Protein AF-A0A7X9DGE6-F1 (afdb_monomer_lite)

Secondary structure (DSSP, 8-state):
---HHHHHHTTTS---SS---------BT------HHHHHHHHHTT---SSTHHHHHHSS--PPPHHHHHHHHHHHHH-B-TTSPBPP----B-SEEE-HHHHHHTTTSS--EEEHHHHHHHSTT-TT--

Sequence (130 aa):
MKNLKSYFSNLPGWRANRKIIVFESDDWGSIRMPSLKSFEELEKAGLNLRTEDAERYNLNDSLATKEDLKKLFEVITSVKDKSGNYAVFTPVAIVANPDFKKIKEADFKEYFYEPFTETLKRSHGCEKSF

Radius of gyration: 20.22 Å; chains: 1; bounding box: 49×40×53 Å

pLDDT: mean 91.25, std 6.58, range [46.25, 98.38]

Structure (mmCIF, N/CA/C/O backbone):
data_AF-A0A7X9DGE6-F1
#
_entry.id   AF-A0A7X9DGE6-F1
#
loop_
_atom_site.group_PDB
_atom_site.id
_atom_site.type_symbol
_atom_site.label_atom_id
_atom_site.label_alt_id
_atom_site.label_comp_id
_atom_site.label_asym_id
_atom_site.label_entity_id
_atom_site.label_seq_id
_atom_site.pdbx_PDB_ins_code
_atom_site.Cartn_x
_atom_site.Cartn_y
_atom_site.Cartn_z
_atom_site.occupancy
_atom_site.B_iso_or_equiv
_atom_site.auth_seq_id
_atom_site.auth_comp_id
_atom_site.auth_asym_id
_atom_site.auth_atom_id
_atom_site.pdbx_PDB_model_num
ATOM 1 N N . MET A 1 1 ? -15.565 27.574 -3.077 1.00 46.25 1 MET A N 1
ATOM 2 C CA . MET A 1 1 ? -16.827 27.741 -2.313 1.00 46.25 1 MET A CA 1
ATOM 3 C C . MET A 1 1 ? -17.600 26.430 -2.367 1.00 46.25 1 MET A C 1
ATOM 5 O O . MET A 1 1 ? -17.819 25.935 -3.465 1.00 46.25 1 MET A O 1
ATOM 9 N N . LYS A 1 2 ? -17.947 25.818 -1.226 1.00 56.19 2 LYS A N 1
ATOM 10 C CA . LYS A 1 2 ? -18.725 24.562 -1.215 1.00 56.19 2 LYS A CA 1
ATOM 11 C C . LYS A 1 2 ? -20.144 24.828 -1.748 1.00 56.19 2 LYS A C 1
ATOM 13 O O . LYS A 1 2 ? -20.763 25.818 -1.371 1.00 56.19 2 LYS A O 1
ATOM 18 N N . ASN A 1 3 ? -20.618 23.978 -2.658 1.00 79.19 3 ASN A N 1
ATOM 19 C CA . ASN A 1 3 ? -21.876 24.139 -3.395 1.00 79.19 3 ASN A CA 1
ATOM 20 C C . ASN A 1 3 ? -23.087 23.805 -2.502 1.00 79.19 3 ASN A C 1
ATOM 22 O O . ASN A 1 3 ? -23.128 22.730 -1.912 1.00 79.19 3 ASN A O 1
ATOM 26 N N . LEU A 1 4 ? -24.094 24.685 -2.442 1.00 83.12 4 LEU A N 1
ATOM 27 C CA . LEU A 1 4 ? -25.333 24.475 -1.675 1.00 83.12 4 LEU A CA 1
ATOM 28 C C . LEU A 1 4 ? -26.016 23.137 -2.020 1.00 83.12 4 LEU A C 1
ATOM 30 O O . LEU A 1 4 ? -26.559 22.471 -1.140 1.00 83.12 4 LEU A O 1
ATOM 34 N N . LYS A 1 5 ? -25.928 22.703 -3.285 1.00 85.31 5 LYS A N 1
ATOM 35 C CA . LYS A 1 5 ? -26.475 21.421 -3.753 1.00 85.31 5 LYS A CA 1
ATOM 36 C C . LYS A 1 5 ? -25.881 20.216 -3.021 1.00 85.31 5 LYS A C 1
ATOM 38 O O . LYS A 1 5 ? -26.627 19.280 -2.757 1.00 85.31 5 LYS A O 1
ATOM 43 N N . SER A 1 6 ? -24.591 20.237 -2.661 1.00 82.88 6 SER A N 1
ATOM 44 C CA . SER A 1 6 ? -23.977 19.096 -1.965 1.00 82.88 6 SER A CA 1
ATOM 45 C C . SER A 1 6 ? -24.474 18.961 -0.523 1.00 82.88 6 SER A C 1
ATOM 47 O O . SER A 1 6 ? -24.583 17.857 -0.000 1.00 82.88 6 SER A O 1
ATOM 49 N N . TYR A 1 7 ? -24.844 20.070 0.125 1.00 83.81 7 TYR A N 1
ATOM 50 C CA . TYR A 1 7 ? -25.476 20.016 1.443 1.00 83.81 7 TYR A CA 1
ATOM 51 C C . TYR A 1 7 ? -26.873 19.399 1.368 1.00 83.81 7 TYR A C 1
ATOM 53 O O . TYR A 1 7 ? -27.190 18.539 2.186 1.00 83.81 7 TYR A O 1
ATOM 61 N N . PHE A 1 8 ? -27.677 19.783 0.369 1.00 88.88 8 PHE A N 1
ATOM 62 C CA . PHE A 1 8 ? -29.005 19.199 0.158 1.00 88.88 8 PHE A CA 1
ATOM 63 C C . PHE A 1 8 ? -28.939 17.705 -0.178 1.00 88.88 8 PHE A C 1
ATOM 65 O O . PHE A 1 8 ? -29.719 16.937 0.380 1.00 88.88 8 PHE A O 1
ATOM 72 N N . SER A 1 9 ? -27.984 17.269 -1.010 1.00 89.69 9 SER A N 1
ATOM 73 C CA . SER A 1 9 ? -27.811 15.842 -1.322 1.00 89.69 9 SER A CA 1
ATOM 74 C C . SER A 1 9 ? -27.392 15.007 -0.109 1.00 89.69 9 SER A C 1
ATOM 76 O O . SER A 1 9 ? -27.695 13.820 -0.058 1.00 89.69 9 SER A O 1
ATOM 78 N N . ASN A 1 10 ? -26.738 15.619 0.884 1.00 87.62 10 ASN A N 1
ATOM 79 C CA . ASN A 1 10 ? -26.289 14.946 2.106 1.00 87.62 10 ASN A CA 1
ATOM 80 C C . ASN A 1 10 ? -27.343 14.939 3.230 1.00 87.62 10 ASN A C 1
ATOM 82 O O . ASN A 1 10 ? -27.137 14.283 4.250 1.00 87.62 10 ASN A O 1
ATOM 86 N N . LEU A 1 11 ? -28.479 15.636 3.076 1.00 87.88 11 LEU A N 1
ATOM 87 C CA . LEU A 1 11 ? -29.550 15.674 4.081 1.00 87.88 11 LEU A CA 1
ATOM 88 C C . LEU A 1 11 ? -30.110 14.302 4.499 1.00 87.88 11 LEU A C 1
ATOM 90 O O . LEU A 1 11 ? -30.301 14.153 5.711 1.00 87.88 11 LEU A O 1
ATOM 94 N N . PRO A 1 12 ? -30.365 13.335 3.585 1.00 90.94 12 PRO A N 1
ATOM 95 C CA . PRO A 1 12 ? -30.824 11.993 3.956 1.00 90.94 12 PRO A CA 1
ATOM 96 C C . PRO A 1 12 ? -29.701 11.107 4.518 1.00 90.94 12 PRO A C 1
ATOM 98 O O . PRO A 1 12 ? -29.962 9.980 4.932 1.00 90.94 12 PRO A O 1
ATOM 101 N N . GLY A 1 13 ? -28.455 11.593 4.523 1.00 89.19 13 GLY A N 1
ATOM 102 C CA . GLY A 1 13 ? -27.310 10.870 5.055 1.00 89.19 13 GLY A CA 1
ATOM 103 C C . GLY A 1 13 ? -27.406 10.633 6.563 1.00 89.19 13 GLY A C 1
ATOM 104 O O . GLY A 1 13 ? -28.076 11.358 7.303 1.00 89.19 13 GLY A O 1
ATOM 105 N N . TRP A 1 14 ? -26.695 9.606 7.023 1.00 90.94 14 TRP A N 1
ATOM 106 C CA . TRP A 1 14 ? -26.609 9.252 8.435 1.00 90.94 14 TRP A CA 1
ATOM 107 C C . TRP A 1 14 ? -26.040 10.405 9.275 1.00 90.94 14 TRP A C 1
ATOM 109 O O . TRP A 1 14 ? -25.084 11.075 8.881 1.00 90.94 14 TRP A O 1
ATOM 119 N N . ARG A 1 15 ? -26.619 10.628 10.460 1.00 88.38 15 ARG A N 1
ATOM 120 C CA . ARG A 1 15 ? -26.182 11.658 11.412 1.00 88.38 15 ARG A CA 1
ATOM 121 C C . ARG A 1 15 ? -25.875 11.023 12.757 1.00 88.38 15 ARG A C 1
ATOM 123 O O . ARG A 1 15 ? -26.606 10.150 13.217 1.00 88.38 15 ARG A O 1
ATOM 130 N N . ALA A 1 16 ? -24.833 11.518 13.416 1.00 87.88 16 ALA A N 1
ATOM 131 C CA . ALA A 1 16 ? -24.473 11.089 14.757 1.00 87.88 16 ALA A CA 1
ATOM 132 C C . ALA A 1 16 ? -24.165 12.271 15.669 1.00 87.88 16 ALA A C 1
ATOM 134 O O . ALA A 1 16 ? -23.495 13.222 15.280 1.00 87.88 16 ALA A O 1
ATOM 135 N N . ASN A 1 17 ? -24.570 12.138 16.933 1.00 90.12 17 ASN A N 1
ATOM 136 C CA . ASN A 1 17 ? -24.161 13.041 18.013 1.00 90.12 17 ASN A CA 1
ATOM 137 C C . ASN A 1 17 ? -22.745 12.713 18.538 1.00 90.12 17 ASN A C 1
ATOM 139 O O . ASN A 1 17 ? -22.249 13.362 19.458 1.00 90.12 17 ASN A O 1
ATOM 143 N N . ARG A 1 18 ? -22.091 11.685 17.973 1.00 88.25 18 ARG A N 1
ATOM 144 C CA . ARG A 1 18 ? -20.717 11.274 18.291 1.00 88.25 18 ARG A CA 1
ATOM 145 C C . ARG A 1 18 ? -19.724 12.176 17.558 1.00 88.25 18 ARG A C 1
ATOM 147 O O . ARG A 1 18 ? -19.940 12.527 16.403 1.00 88.25 18 ARG A O 1
ATOM 154 N N . LYS A 1 19 ? -18.603 12.492 18.205 1.00 86.88 19 LYS A N 1
ATOM 155 C CA . LYS A 1 19 ? -17.430 13.047 17.518 1.00 86.88 19 LYS A CA 1
ATOM 156 C C . LYS A 1 19 ? -16.645 11.875 16.937 1.00 86.88 19 LYS A C 1
ATOM 158 O O . LYS A 1 19 ? -16.239 10.992 17.686 1.00 86.88 19 LYS A O 1
ATOM 163 N N . ILE A 1 20 ? -16.522 11.834 15.615 1.00 87.25 20 ILE A N 1
ATOM 164 C CA . ILE A 1 20 ? -15.866 10.751 14.879 1.00 87.25 20 ILE A CA 1
ATOM 165 C C . ILE A 1 20 ? -14.748 11.381 14.059 1.00 87.25 20 ILE A C 1
ATOM 167 O O . ILE A 1 20 ? -14.966 12.398 13.402 1.00 87.25 20 ILE A O 1
ATOM 171 N N . ILE A 1 21 ? -13.568 10.775 14.119 1.00 85.69 21 ILE A N 1
ATOM 172 C CA . ILE A 1 21 ? -12.453 11.067 13.224 1.00 85.69 21 ILE A CA 1
ATOM 173 C C . ILE A 1 21 ? -12.343 9.862 12.297 1.00 85.69 21 ILE A C 1
ATOM 175 O O . ILE A 1 21 ? -12.323 8.728 12.773 1.00 85.69 21 ILE A O 1
ATOM 179 N N . VAL A 1 22 ? -12.339 10.112 10.991 1.00 87.69 22 VAL A N 1
ATOM 180 C CA . VAL A 1 22 ? -12.200 9.082 9.959 1.00 87.69 22 VAL A CA 1
ATOM 181 C C . VAL A 1 22 ? -10.927 9.381 9.185 1.00 87.69 22 VAL A C 1
ATOM 183 O O . VAL A 1 22 ? -10.720 10.519 8.767 1.00 87.69 22 VAL A O 1
ATOM 186 N N . PHE A 1 23 ? -10.098 8.358 9.014 1.00 86.19 23 PHE A N 1
ATOM 187 C CA . PHE A 1 23 ? -8.970 8.374 8.096 1.00 86.19 23 PHE A CA 1
ATOM 188 C C . PHE A 1 23 ? -9.358 7.560 6.868 1.00 86.19 23 PHE A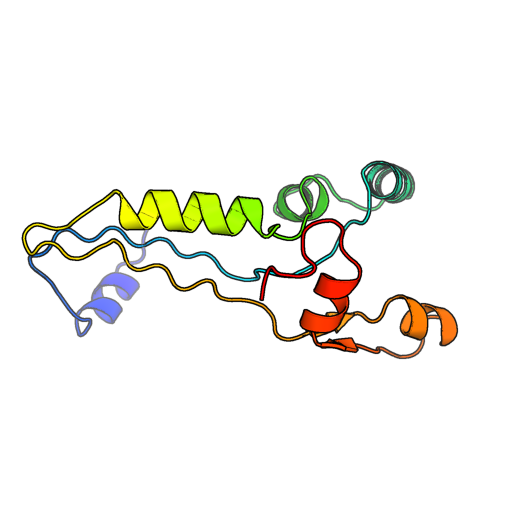 C 1
ATOM 190 O O . PHE A 1 23 ? -9.880 6.454 7.004 1.00 86.19 23 PHE A O 1
ATOM 197 N N . GLU A 1 24 ? -9.112 8.116 5.689 1.00 88.19 24 GLU A N 1
ATOM 198 C CA . GLU A 1 24 ? -9.255 7.419 4.417 1.00 88.19 24 GLU A CA 1
ATOM 199 C C . GLU A 1 24 ? -7.851 7.183 3.868 1.00 88.19 24 GLU A C 1
ATOM 201 O O . GLU A 1 24 ? -7.059 8.120 3.752 1.00 88.19 24 GLU A O 1
ATOM 206 N N . SER A 1 25 ? -7.517 5.917 3.639 1.00 86.69 25 SER A N 1
ATOM 207 C CA . SER A 1 25 ? -6.217 5.502 3.127 1.00 86.69 25 SER A CA 1
ATOM 208 C C . SER A 1 25 ? -6.403 4.243 2.289 1.00 86.69 25 SER A C 1
ATOM 210 O O . SER A 1 25 ? -6.809 3.202 2.808 1.00 86.69 25 SER A O 1
ATOM 212 N N . ASP A 1 26 ? -6.141 4.372 0.997 1.00 88.19 26 ASP A N 1
ATOM 213 C CA . ASP A 1 26 ? -6.331 3.367 -0.043 1.00 88.19 26 ASP A CA 1
ATOM 214 C C . ASP A 1 26 ? -5.014 3.051 -0.776 1.00 88.19 26 ASP A C 1
ATOM 216 O O . ASP A 1 26 ? -3.943 3.535 -0.401 1.00 88.19 26 ASP A O 1
ATOM 220 N N . ASP A 1 27 ? -5.090 2.161 -1.770 1.00 87.75 27 ASP A N 1
ATOM 221 C CA . ASP A 1 27 ? -3.989 1.753 -2.655 1.00 87.75 27 ASP A CA 1
ATOM 222 C C . ASP A 1 27 ? -2.742 1.164 -1.967 1.00 87.75 27 ASP A C 1
ATOM 224 O O . ASP A 1 27 ? -1.627 1.197 -2.503 1.00 87.75 27 ASP A O 1
ATOM 228 N N . TRP A 1 28 ? -2.917 0.534 -0.801 1.00 91.06 28 TRP A N 1
ATOM 229 C CA . TRP A 1 28 ? -1.817 -0.150 -0.123 1.00 91.06 28 TRP A CA 1
ATOM 230 C C . TRP A 1 28 ? -1.310 -1.293 -1.008 1.00 91.06 28 TRP A C 1
ATOM 232 O O . TRP A 1 28 ? -2.083 -2.134 -1.461 1.00 91.06 28 TRP A O 1
ATOM 242 N N . GLY A 1 29 ? -0.003 -1.353 -1.252 1.00 91.19 29 GLY A N 1
ATOM 243 C CA . GLY A 1 29 ? 0.588 -2.425 -2.057 1.00 91.19 29 GLY A CA 1
ATOM 244 C C . GLY A 1 29 ? 0.998 -2.029 -3.475 1.00 91.19 29 GLY A C 1
ATOM 245 O O . GLY A 1 29 ? 1.596 -2.861 -4.159 1.00 91.19 29 GLY A O 1
ATOM 246 N N . SER A 1 30 ? 0.702 -0.802 -3.923 1.00 90.56 30 SER A N 1
ATOM 247 C CA . SER A 1 30 ? 1.124 -0.340 -5.252 1.00 90.56 30 SER A CA 1
ATOM 248 C C . SER A 1 30 ? 2.629 -0.100 -5.310 1.00 90.56 30 SER A C 1
ATOM 250 O O . SER A 1 30 ? 3.188 0.454 -4.369 1.00 90.56 30 SER A O 1
ATOM 252 N N . ILE A 1 31 ? 3.252 -0.479 -6.426 1.00 90.00 31 ILE A N 1
ATOM 253 C CA . ILE A 1 31 ? 4.636 -0.125 -6.760 1.00 90.00 31 ILE A CA 1
ATOM 254 C C . ILE A 1 31 ? 4.676 0.614 -8.100 1.00 90.00 31 ILE A C 1
ATOM 256 O O . ILE A 1 31 ? 4.010 0.227 -9.062 1.00 90.00 31 ILE A O 1
ATOM 260 N N . ARG A 1 32 ? 5.443 1.701 -8.153 1.00 88.12 32 ARG A N 1
ATOM 261 C CA . ARG A 1 32 ? 5.501 2.674 -9.251 1.00 88.12 32 ARG A CA 1
ATOM 262 C C . ARG A 1 32 ? 6.944 3.022 -9.622 1.00 88.12 32 ARG A C 1
ATOM 264 O O . ARG A 1 32 ? 7.356 2.754 -10.749 1.00 88.12 32 ARG A O 1
ATOM 271 N N . MET A 1 33 ? 7.709 3.603 -8.697 1.00 91.94 33 MET A N 1
ATOM 272 C CA . MET A 1 33 ? 9.060 4.117 -8.925 1.00 91.94 33 MET A CA 1
ATOM 273 C C . MET A 1 33 ? 10.095 3.265 -8.175 1.00 91.94 33 MET A C 1
ATOM 275 O O . MET A 1 33 ? 10.169 3.316 -6.951 1.00 91.94 33 MET A O 1
ATOM 279 N N . PRO A 1 34 ? 10.950 2.498 -8.876 1.00 89.56 34 PRO A N 1
ATOM 280 C CA . PRO A 1 34 ? 11.803 1.501 -8.227 1.00 89.56 34 PRO A CA 1
ATOM 281 C C . PRO A 1 34 ? 13.023 2.095 -7.511 1.00 89.56 34 PRO A C 1
ATOM 283 O O . PRO A 1 34 ? 13.657 1.407 -6.713 1.00 89.56 34 PRO A O 1
ATOM 286 N N . SER A 1 35 ? 13.423 3.329 -7.838 1.00 91.19 35 SER A N 1
ATOM 287 C CA . SER A 1 35 ? 14.546 4.006 -7.185 1.00 91.19 35 SER A CA 1
ATOM 288 C C . SER A 1 35 ? 14.591 5.500 -7.504 1.00 91.19 35 SER A C 1
ATOM 290 O O . SER A 1 35 ? 14.121 5.935 -8.557 1.00 91.19 35 SER A O 1
ATOM 292 N N . LEU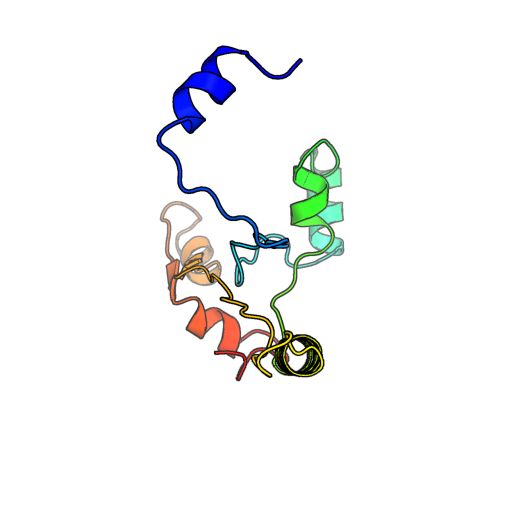 A 1 36 ? 15.281 6.266 -6.653 1.00 91.62 36 LEU A N 1
ATOM 293 C CA . LEU A 1 36 ? 15.620 7.666 -6.929 1.00 91.62 36 LEU A CA 1
ATOM 294 C C . LEU A 1 36 ? 16.452 7.814 -8.214 1.00 91.62 36 LEU A C 1
ATOM 296 O O . LEU A 1 36 ? 16.261 8.758 -8.972 1.00 91.62 36 LEU A O 1
ATOM 300 N N . LYS A 1 37 ? 17.332 6.848 -8.508 1.00 95.06 37 LYS A N 1
ATOM 301 C CA . LYS A 1 37 ? 18.115 6.851 -9.749 1.00 95.06 37 LYS A CA 1
ATOM 302 C C . LYS A 1 37 ? 17.204 6.799 -10.979 1.00 95.06 37 LYS A C 1
ATOM 304 O O . LYS A 1 37 ? 17.383 7.588 -11.900 1.00 95.06 37 LYS A O 1
ATOM 309 N N . SER A 1 38 ? 16.218 5.902 -10.979 1.00 94.38 38 SER A N 1
ATOM 310 C CA . SER A 1 38 ? 15.233 5.799 -12.062 1.00 94.38 38 SER A CA 1
ATOM 311 C C . SER A 1 38 ? 14.390 7.066 -12.178 1.00 94.38 38 SER A C 1
ATOM 313 O O . SER A 1 38 ? 14.167 7.537 -13.288 1.00 94.38 38 SER A O 1
ATOM 315 N N . PHE A 1 39 ? 13.982 7.652 -11.048 1.00 94.06 39 PHE A N 1
ATOM 316 C CA . PHE A 1 39 ? 13.275 8.932 -11.022 1.00 94.06 39 PHE A CA 1
ATOM 317 C C . PHE A 1 39 ? 14.078 10.024 -11.745 1.00 94.06 39 PHE A C 1
ATOM 319 O O . PHE A 1 39 ? 13.572 10.664 -12.663 1.00 94.06 39 PHE A O 1
ATOM 326 N N . GLU A 1 40 ? 15.348 10.208 -11.378 1.00 94.44 40 GLU A N 1
ATOM 327 C CA . GLU A 1 40 ? 16.210 11.238 -11.966 1.00 94.44 40 GLU A CA 1
ATOM 328 C C . GLU A 1 40 ? 16.507 10.993 -13.451 1.00 94.44 40 GLU A C 1
ATOM 330 O O . GLU A 1 40 ? 16.599 11.942 -14.227 1.00 94.44 40 GLU A O 1
ATOM 335 N N . GLU A 1 41 ? 16.689 9.735 -13.862 1.00 96.69 41 GLU A N 1
ATOM 336 C CA . GLU A 1 41 ? 16.899 9.370 -15.269 1.00 96.69 41 GLU A CA 1
ATOM 337 C C . GLU A 1 41 ? 15.665 9.693 -16.122 1.00 96.69 41 GLU A C 1
ATOM 339 O O . GLU A 1 41 ? 15.798 10.280 -17.197 1.00 96.69 41 GLU A O 1
ATOM 344 N N . LEU A 1 42 ? 14.468 9.369 -15.626 1.00 95.00 42 LEU A N 1
ATOM 345 C CA . LEU A 1 42 ? 13.201 9.663 -16.297 1.00 95.00 42 LEU A CA 1
ATOM 346 C C . LEU A 1 42 ? 12.931 11.173 -16.359 1.00 95.00 42 LEU A C 1
ATOM 348 O O . LEU A 1 42 ? 12.536 11.685 -17.406 1.00 95.00 42 LEU A O 1
ATOM 352 N N . GLU A 1 43 ? 13.212 11.897 -15.276 1.00 94.88 43 GLU A N 1
ATOM 353 C CA . GLU A 1 43 ? 13.126 13.358 -15.238 1.00 94.88 43 GLU A CA 1
ATOM 354 C C . GLU A 1 43 ? 14.071 14.009 -16.263 1.00 94.88 43 GLU A C 1
ATOM 356 O O . GLU A 1 43 ? 13.647 14.854 -17.052 1.00 94.88 43 GLU A O 1
ATOM 361 N N . LYS A 1 44 ? 15.336 13.570 -16.329 1.00 96.88 44 LYS A N 1
ATOM 362 C CA . LYS A 1 44 ? 16.308 14.047 -17.332 1.00 96.88 44 LYS A CA 1
ATOM 363 C C . LYS A 1 44 ? 15.883 13.727 -18.765 1.00 96.88 44 LYS A C 1
ATOM 365 O O . LYS A 1 44 ? 16.234 14.471 -19.677 1.00 96.88 44 LYS A O 1
ATOM 370 N N . ALA A 1 45 ? 15.126 12.649 -18.967 1.00 97.38 45 ALA A N 1
ATOM 371 C CA . ALA A 1 45 ? 14.541 12.292 -20.257 1.00 97.38 45 ALA A CA 1
ATOM 372 C C . ALA A 1 45 ? 13.313 13.149 -20.637 1.00 97.38 45 ALA A C 1
ATOM 374 O O . ALA A 1 45 ? 12.762 12.971 -21.722 1.00 97.38 45 ALA A O 1
ATOM 375 N N . GLY A 1 46 ? 12.896 14.088 -19.779 1.00 96.00 46 GLY A N 1
ATOM 376 C CA . GLY A 1 46 ? 11.810 15.033 -20.041 1.00 96.00 46 GLY A CA 1
ATOM 377 C C . GLY A 1 46 ? 10.448 14.612 -19.489 1.00 96.00 46 GLY A C 1
ATOM 378 O O . GLY A 1 46 ? 9.453 15.277 -19.782 1.00 96.00 46 GLY A O 1
ATOM 379 N N . LEU A 1 47 ? 10.369 13.536 -18.694 1.00 93.75 47 LEU A N 1
ATOM 380 C CA . LEU A 1 47 ? 9.132 13.186 -17.995 1.00 93.75 47 LEU A CA 1
ATOM 381 C C . LEU A 1 47 ? 8.886 14.155 -16.843 1.00 93.75 47 LEU A C 1
ATOM 383 O O . LEU A 1 47 ? 9.749 14.397 -16.001 1.00 93.75 47 LEU A O 1
ATOM 387 N N . ASN A 1 48 ? 7.666 14.675 -16.782 1.00 91.94 48 ASN A N 1
ATOM 388 C CA . ASN A 1 48 ? 7.254 15.542 -15.696 1.00 91.94 48 ASN A CA 1
ATOM 389 C C . ASN A 1 48 ? 6.871 14.713 -14.461 1.00 91.94 48 ASN A C 1
ATOM 391 O O . ASN A 1 48 ? 5.751 14.214 -14.360 1.00 91.94 48 ASN A O 1
ATOM 395 N N . LEU A 1 49 ? 7.818 14.573 -13.532 1.00 92.38 49 LEU A N 1
ATOM 396 C CA . LEU A 1 49 ? 7.645 13.829 -12.282 1.00 92.38 49 LEU A CA 1
ATOM 397 C C . LEU A 1 49 ? 7.499 14.728 -11.046 1.00 92.38 49 LEU A C 1
ATOM 399 O O . LEU A 1 49 ? 7.337 14.210 -9.945 1.00 92.38 49 LEU A O 1
ATOM 403 N N . ARG A 1 50 ? 7.567 16.057 -11.211 1.00 91.44 50 ARG A N 1
ATOM 404 C CA . ARG A 1 50 ? 7.606 17.019 -10.094 1.00 91.44 50 ARG A CA 1
ATOM 405 C C . ARG A 1 50 ? 6.392 17.924 -9.969 1.00 91.44 50 ARG A C 1
ATOM 407 O O . ARG A 1 50 ? 6.253 18.608 -8.963 1.00 91.44 50 ARG A O 1
ATOM 414 N N . THR A 1 51 ? 5.519 17.982 -10.967 1.00 89.50 51 THR A N 1
ATOM 415 C CA . THR A 1 51 ? 4.320 18.819 -10.851 1.00 89.50 51 THR A CA 1
ATOM 416 C C . THR A 1 51 ? 3.153 18.037 -10.269 1.00 89.50 51 THR A C 1
ATOM 418 O O . THR A 1 51 ? 2.966 16.862 -10.589 1.00 89.50 51 THR A O 1
ATOM 421 N N . GLU A 1 52 ? 2.305 18.738 -9.518 1.00 87.00 52 GLU A N 1
ATOM 422 C CA . GLU A 1 52 ? 1.021 18.225 -9.033 1.00 87.00 52 GLU A CA 1
ATOM 423 C C . GLU A 1 52 ? 1.173 16.900 -8.261 1.00 87.00 52 GLU A C 1
ATOM 425 O O . GLU A 1 52 ? 2.007 16.767 -7.366 1.00 87.00 52 GLU A O 1
ATOM 430 N N . ASP A 1 53 ? 0.356 15.910 -8.613 1.00 85.25 53 ASP A N 1
ATOM 431 C CA . ASP A 1 53 ? 0.268 14.631 -7.929 1.00 85.25 53 ASP A CA 1
ATOM 432 C C . ASP A 1 53 ? 1.381 13.658 -8.348 1.00 85.25 53 ASP A C 1
ATOM 434 O O . ASP A 1 53 ? 1.575 12.629 -7.703 1.00 85.25 53 ASP A O 1
ATOM 438 N N . ALA A 1 54 ? 2.146 13.957 -9.402 1.00 85.81 54 ALA A N 1
ATOM 439 C CA . ALA A 1 54 ? 3.214 13.069 -9.853 1.00 85.81 54 ALA A CA 1
ATOM 440 C C . ALA A 1 54 ? 4.325 12.948 -8.800 1.00 85.81 54 ALA A C 1
ATOM 442 O O . ALA A 1 54 ? 4.807 11.844 -8.545 1.00 85.81 54 ALA A O 1
ATOM 443 N N . GLU A 1 55 ? 4.685 14.049 -8.136 1.00 88.38 55 GLU A N 1
ATOM 444 C CA . GLU A 1 55 ? 5.787 14.049 -7.172 1.00 88.38 55 GLU A CA 1
ATOM 445 C C . GLU A 1 55 ? 5.463 13.181 -5.952 1.00 88.38 55 GLU A C 1
ATOM 447 O O . GLU A 1 55 ? 6.259 12.320 -5.569 1.00 88.38 55 GLU A O 1
ATOM 452 N N . ARG A 1 56 ? 4.250 13.324 -5.394 1.00 85.62 56 ARG A N 1
ATOM 453 C CA . ARG A 1 56 ? 3.833 12.578 -4.192 1.00 85.62 56 ARG A CA 1
ATOM 454 C C . ARG A 1 56 ? 3.841 11.063 -4.390 1.00 85.62 56 ARG A C 1
ATOM 456 O O . ARG A 1 56 ? 4.108 10.340 -3.438 1.00 85.62 56 ARG A O 1
ATOM 463 N N . TYR A 1 57 ? 3.559 10.592 -5.605 1.00 85.00 57 TYR A N 1
ATOM 464 C CA . TYR A 1 57 ? 3.465 9.163 -5.905 1.00 85.00 57 TYR A CA 1
ATOM 465 C C . TYR A 1 57 ? 4.774 8.530 -6.371 1.00 85.00 57 TYR A C 1
ATOM 467 O O . TYR A 1 57 ? 4.895 7.312 -6.314 1.00 85.00 57 TYR A O 1
ATOM 475 N N . ASN A 1 58 ? 5.728 9.323 -6.864 1.00 88.25 58 ASN A N 1
ATOM 476 C CA . ASN A 1 58 ? 6.966 8.795 -7.439 1.00 88.25 58 ASN A CA 1
ATOM 477 C C . ASN A 1 58 ? 8.194 9.025 -6.551 1.00 88.25 58 ASN A C 1
ATOM 479 O O . ASN A 1 58 ? 9.197 8.342 -6.736 1.00 88.25 58 ASN A O 1
ATOM 483 N N . LEU A 1 59 ? 8.146 9.974 -5.610 1.00 86.94 59 LEU A N 1
ATOM 484 C CA . LEU A 1 59 ? 9.306 10.302 -4.780 1.00 86.94 59 LEU A CA 1
ATOM 485 C C . LEU A 1 59 ? 9.482 9.348 -3.588 1.00 86.94 59 LEU A C 1
ATOM 487 O O . LEU A 1 59 ? 10.605 8.958 -3.282 1.00 86.94 59 LEU A O 1
ATOM 491 N N . ASN A 1 60 ? 8.382 8.975 -2.924 1.00 83.31 60 ASN A N 1
ATOM 492 C CA . ASN A 1 60 ? 8.377 8.161 -1.703 1.00 83.31 60 ASN A CA 1
ATOM 493 C C . ASN A 1 60 ? 7.533 6.896 -1.893 1.00 83.31 60 ASN A C 1
ATOM 495 O O . ASN A 1 60 ? 6.482 6.739 -1.274 1.00 83.31 60 ASN A O 1
ATOM 499 N N . ASP A 1 61 ? 7.987 6.017 -2.782 1.00 86.19 61 ASP A N 1
ATOM 500 C CA . ASP A 1 61 ? 7.286 4.784 -3.128 1.00 86.19 61 ASP A CA 1
ATOM 501 C C . ASP A 1 61 ? 7.918 3.569 -2.435 1.00 86.19 61 ASP A C 1
ATOM 503 O O . ASP A 1 61 ? 9.088 3.248 -2.650 1.00 86.19 61 ASP A O 1
ATOM 507 N N . SER A 1 62 ? 7.157 2.913 -1.558 1.00 88.31 62 SER A N 1
ATOM 508 C CA . SER A 1 62 ? 7.571 1.686 -0.875 1.00 88.31 62 SER A CA 1
ATOM 509 C C . SER A 1 62 ? 6.360 0.910 -0.371 1.00 88.31 62 SER A C 1
ATOM 511 O O . SER A 1 62 ? 5.328 1.477 -0.012 1.00 88.31 62 SER A O 1
ATOM 513 N N . LEU A 1 63 ? 6.523 -0.407 -0.265 1.00 92.62 63 LEU A N 1
ATOM 514 C CA . LEU A 1 63 ? 5.553 -1.278 0.386 1.00 92.62 63 LEU A CA 1
ATOM 515 C C . LEU A 1 63 ? 5.677 -1.185 1.910 1.00 92.62 63 LEU A C 1
ATOM 517 O O . LEU A 1 63 ? 6.776 -1.014 2.441 1.00 92.62 63 LEU A O 1
ATOM 521 N N . ALA A 1 64 ? 4.548 -1.330 2.609 1.00 92.75 64 ALA A N 1
ATOM 522 C CA . ALA A 1 64 ? 4.527 -1.402 4.064 1.00 92.75 64 ALA A CA 1
ATOM 523 C C . ALA A 1 64 ? 5.152 -2.723 4.534 1.00 92.75 64 ALA A C 1
ATOM 525 O O . ALA A 1 64 ? 4.660 -3.818 4.226 1.00 92.75 64 ALA A O 1
ATOM 526 N N . THR A 1 65 ? 6.233 -2.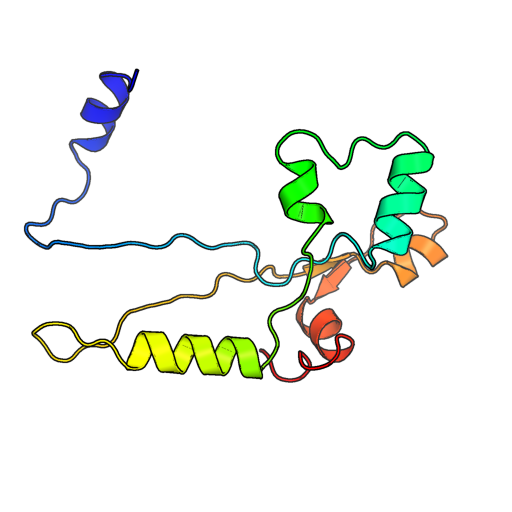627 5.304 1.00 94.81 65 THR A N 1
ATOM 527 C CA . THR A 1 65 ? 6.885 -3.806 5.874 1.00 94.81 65 THR A CA 1
ATOM 528 C C . THR A 1 65 ? 6.050 -4.389 7.010 1.00 94.81 65 THR A C 1
ATOM 530 O O . THR A 1 65 ? 5.161 -3.739 7.573 1.00 94.81 65 THR A O 1
ATOM 533 N N . LYS A 1 66 ? 6.381 -5.616 7.420 1.00 94.62 66 LYS A N 1
ATOM 534 C CA . LYS A 1 66 ? 5.773 -6.233 8.604 1.00 94.62 66 LYS A CA 1
ATOM 535 C C . LYS A 1 66 ? 5.918 -5.339 9.843 1.00 94.62 66 LYS A C 1
ATOM 537 O O . LYS A 1 66 ? 5.008 -5.276 10.668 1.00 94.62 66 LYS A O 1
ATOM 542 N N . GLU A 1 67 ? 7.067 -4.683 9.999 1.00 96.25 67 GLU A N 1
ATOM 543 C CA . GLU A 1 67 ? 7.339 -3.844 11.168 1.00 96.25 67 GLU A CA 1
ATOM 544 C C . GLU A 1 67 ? 6.549 -2.530 11.123 1.00 96.25 67 GLU A C 1
ATOM 546 O O . GLU A 1 67 ? 6.070 -2.080 12.162 1.00 96.25 67 GLU A O 1
ATOM 551 N N . ASP A 1 68 ? 6.338 -1.951 9.937 1.00 94.50 68 ASP A N 1
ATOM 552 C CA . ASP A 1 68 ? 5.490 -0.761 9.776 1.00 94.50 68 ASP A CA 1
ATOM 553 C C . ASP A 1 68 ? 4.041 -1.065 10.162 1.00 94.50 68 ASP A C 1
ATOM 555 O O . ASP A 1 68 ? 3.437 -0.342 10.957 1.00 94.50 68 ASP A O 1
ATOM 559 N N . LEU A 1 69 ? 3.509 -2.188 9.667 1.00 93.44 69 LEU A N 1
ATOM 560 C CA . LEU A 1 69 ? 2.169 -2.655 10.017 1.00 93.44 69 LEU A CA 1
ATOM 561 C C . LEU A 1 69 ? 2.050 -2.941 11.512 1.00 93.44 69 LEU A C 1
ATOM 563 O O . LEU A 1 69 ? 1.085 -2.521 12.144 1.00 93.44 69 LEU A O 1
ATOM 567 N N . LYS A 1 70 ? 3.044 -3.608 12.106 1.00 95.06 70 LYS A N 1
ATOM 568 C CA . LYS A 1 70 ? 3.068 -3.871 13.547 1.00 95.06 70 LYS A CA 1
ATOM 569 C C . LYS A 1 70 ? 2.991 -2.573 14.356 1.00 95.06 70 LYS A C 1
ATOM 571 O O . LYS A 1 70 ? 2.142 -2.475 15.238 1.00 95.06 70 LYS A O 1
ATOM 576 N N . LYS A 1 71 ? 3.813 -1.569 14.033 1.00 96.00 71 LYS A N 1
ATOM 577 C CA . LYS A 1 71 ? 3.797 -0.259 14.709 1.00 96.00 71 LYS A CA 1
ATOM 578 C C . LYS A 1 71 ? 2.455 0.451 14.552 1.00 96.00 71 LYS A C 1
ATOM 580 O O . LYS A 1 71 ? 1.944 1.013 15.518 1.00 96.00 71 LYS A O 1
ATOM 585 N N . LEU A 1 72 ? 1.857 0.400 13.361 1.00 93.75 72 LEU A N 1
ATOM 586 C CA . LEU A 1 72 ? 0.513 0.931 13.142 1.00 93.75 72 LEU A CA 1
ATOM 587 C C . LEU A 1 72 ? -0.509 0.238 14.052 1.00 93.75 72 LEU A C 1
ATOM 589 O O . LEU A 1 72 ? -1.276 0.914 14.738 1.00 93.75 72 LEU A O 1
ATOM 593 N N . PHE A 1 73 ? -0.497 -1.098 14.093 1.00 92.75 73 PHE A N 1
ATOM 594 C CA . PHE A 1 73 ? -1.413 -1.880 14.921 1.00 92.75 73 PHE A CA 1
ATOM 595 C C . PHE A 1 73 ? -1.219 -1.617 16.424 1.00 92.75 73 PHE A C 1
ATOM 597 O O . PHE A 1 73 ? -2.200 -1.533 17.164 1.00 92.75 73 PHE A O 1
ATOM 604 N N . GLU A 1 74 ? 0.017 -1.406 16.879 1.00 96.12 74 GLU A N 1
ATOM 605 C CA . GLU A 1 74 ? 0.321 -0.983 18.253 1.00 96.12 74 GLU A CA 1
ATOM 606 C C . GLU A 1 74 ? -0.287 0.391 18.583 1.00 96.12 74 GLU A C 1
ATOM 608 O O . GLU A 1 74 ? -0.916 0.547 19.628 1.00 96.12 74 GLU A O 1
ATOM 613 N N . VAL A 1 75 ? -0.185 1.373 17.680 1.00 94.50 75 VAL A N 1
ATOM 614 C CA . VAL A 1 75 ? -0.768 2.712 17.884 1.00 94.50 75 VAL A CA 1
ATOM 615 C C . VAL A 1 75 ? -2.297 2.674 17.898 1.00 94.50 75 VAL A C 1
ATOM 617 O O . VAL A 1 75 ? -2.925 3.246 18.790 1.00 94.50 75 VAL A O 1
ATOM 620 N N . ILE A 1 76 ? -2.939 1.995 16.943 1.00 93.38 76 ILE A N 1
ATOM 621 C CA . ILE A 1 76 ? -4.413 1.978 16.901 1.00 93.38 76 ILE A CA 1
ATOM 622 C C . ILE A 1 76 ? -5.010 1.217 18.096 1.00 93.38 76 ILE A C 1
ATOM 624 O O . ILE A 1 76 ? -6.100 1.553 18.560 1.00 93.38 76 ILE A O 1
ATOM 628 N N . THR A 1 77 ? -4.284 0.231 18.636 1.00 94.62 77 THR A N 1
ATOM 629 C CA . THR A 1 77 ? -4.690 -0.503 19.844 1.00 94.62 77 THR A CA 1
ATOM 630 C C . THR A 1 77 ? -4.282 0.194 21.145 1.00 94.62 77 THR A C 1
ATOM 632 O O . THR A 1 77 ? -4.805 -0.146 22.205 1.00 94.62 77 THR A O 1
ATOM 635 N N . SER A 1 78 ? -3.425 1.220 21.113 1.00 95.94 78 SER A N 1
ATOM 636 C CA . SER A 1 78 ? -3.108 2.002 22.316 1.00 95.94 78 SER A CA 1
ATOM 637 C C . SER A 1 78 ? -4.218 2.987 22.696 1.00 95.94 78 SER A C 1
ATOM 639 O O . SER A 1 78 ? -4.282 3.437 23.840 1.00 95.94 78 SER A O 1
ATOM 641 N N . VAL A 1 79 ? -5.095 3.342 21.753 1.00 92.00 79 VAL A N 1
ATOM 642 C CA . VAL A 1 79 ? -6.191 4.296 21.962 1.00 92.00 79 VAL A CA 1
ATOM 643 C C . VAL A 1 79 ? -7.501 3.546 22.167 1.00 92.00 79 VAL A C 1
ATOM 645 O O . VAL A 1 79 ? -7.865 2.692 21.363 1.00 92.00 79 VAL A O 1
ATOM 648 N N . LYS A 1 80 ? -8.232 3.890 23.233 1.00 94.00 80 LYS A N 1
ATOM 649 C 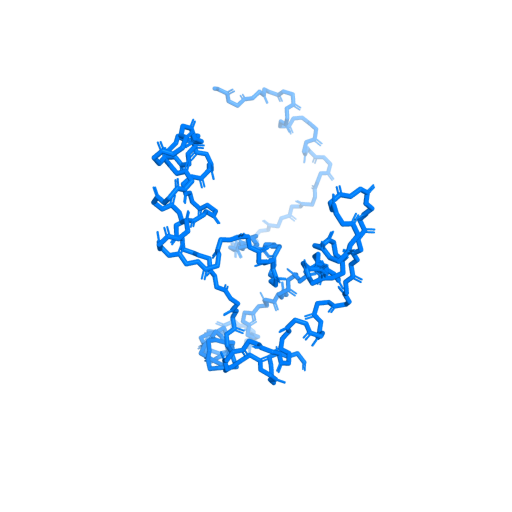CA . LYS A 1 80 ? -9.547 3.318 23.549 1.00 94.00 80 LYS A CA 1
ATOM 650 C C . LYS A 1 80 ? -10.620 4.396 23.609 1.00 94.00 80 LYS A C 1
ATOM 652 O O . LYS A 1 80 ? -10.383 5.488 24.122 1.00 94.00 80 LYS A O 1
ATOM 657 N N . ASP A 1 81 ? -11.809 4.076 23.114 1.00 91.31 81 ASP A N 1
ATOM 658 C CA . ASP A 1 81 ? -12.991 4.905 23.321 1.00 91.31 81 ASP A CA 1
ATOM 659 C C . ASP A 1 81 ? -13.538 4.772 24.759 1.00 91.31 81 ASP A C 1
ATOM 661 O O . ASP A 1 81 ? -13.048 3.991 25.578 1.00 91.31 81 ASP A O 1
ATOM 665 N N . LYS A 1 82 ? -14.597 5.529 25.073 1.00 91.25 82 LYS A N 1
ATOM 666 C CA . LYS A 1 82 ? -15.251 5.507 26.396 1.00 91.25 82 LYS A CA 1
ATOM 667 C C . LYS A 1 82 ? -15.843 4.147 26.796 1.00 91.25 82 LYS A C 1
ATOM 669 O O . LYS A 1 82 ? -16.199 3.966 27.955 1.00 91.25 82 LYS A O 1
ATOM 674 N N . SER A 1 83 ? -16.009 3.239 25.839 1.00 93.06 83 SER A N 1
ATOM 675 C CA . SER A 1 83 ? -16.528 1.888 26.037 1.00 93.06 83 SER A CA 1
ATOM 676 C C . SER A 1 83 ? -15.404 0.844 26.051 1.00 93.06 83 SER A C 1
ATOM 678 O O . SER A 1 83 ? -15.686 -0.344 26.166 1.00 93.06 83 SER A O 1
ATOM 680 N N . GLY A 1 84 ? -14.139 1.268 25.946 1.00 94.38 84 GLY A N 1
ATOM 681 C CA . GLY A 1 84 ? -12.971 0.392 25.938 1.00 94.38 84 GLY A CA 1
ATOM 682 C C . GLY A 1 84 ? -12.618 -0.199 24.570 1.00 94.38 84 GLY A C 1
ATOM 683 O O . GLY A 1 84 ? -11.719 -1.038 24.515 1.00 94.38 84 GLY A O 1
ATOM 684 N N . ASN A 1 85 ? -13.274 0.222 23.482 1.00 93.81 85 ASN A N 1
ATOM 685 C CA . ASN A 1 85 ? -12.991 -0.278 22.134 1.00 93.81 85 ASN A CA 1
ATOM 686 C C . ASN A 1 85 ? -11.760 0.410 21.540 1.00 93.81 85 ASN A C 1
ATOM 688 O O . ASN A 1 85 ? -11.616 1.626 21.673 1.00 93.81 85 ASN A O 1
ATOM 692 N N . TYR A 1 86 ? -10.919 -0.346 20.835 1.00 95.31 86 TYR A N 1
ATOM 693 C CA . TYR A 1 86 ? -9.787 0.199 20.083 1.00 95.31 86 TYR A CA 1
ATOM 694 C C . TYR A 1 86 ? -10.226 1.033 18.875 1.00 95.31 86 TYR A C 1
ATOM 696 O O . TYR A 1 86 ? -11.368 0.931 18.413 1.00 95.31 86 TYR A O 1
ATOM 704 N N . ALA A 1 87 ? -9.305 1.833 18.333 1.00 93.06 87 ALA A N 1
ATOM 705 C CA . ALA A 1 87 ? -9.518 2.455 17.034 1.00 93.06 87 ALA A CA 1
ATOM 706 C C . ALA A 1 87 ? -9.653 1.378 15.941 1.00 93.06 87 ALA A C 1
ATOM 708 O O . ALA A 1 87 ? -8.940 0.374 15.939 1.00 93.06 87 ALA A O 1
ATOM 709 N N . VAL A 1 88 ? -10.585 1.593 15.012 1.00 89.38 88 VAL A N 1
ATOM 710 C CA . VAL A 1 88 ? -10.818 0.695 13.874 1.00 89.38 88 VAL A CA 1
ATOM 711 C C . VAL A 1 88 ? -10.012 1.199 12.684 1.00 89.38 88 VAL A C 1
ATOM 713 O O . VAL A 1 88 ? -10.101 2.376 12.339 1.00 89.38 88 VAL A O 1
ATOM 716 N N . PHE A 1 89 ? -9.253 0.307 12.052 1.00 89.62 89 PHE A N 1
ATOM 717 C CA . PHE A 1 89 ? -8.489 0.599 10.845 1.00 89.62 89 PHE A CA 1
ATOM 718 C C . PHE A 1 89 ? -8.592 -0.583 9.882 1.00 89.62 89 PHE A C 1
ATOM 720 O O . PHE A 1 89 ? -8.308 -1.717 10.266 1.00 89.62 89 PHE A O 1
ATOM 727 N N . THR A 1 90 ? -8.992 -0.313 8.643 1.00 87.50 90 THR A N 1
ATOM 728 C CA . THR A 1 90 ? -9.076 -1.323 7.585 1.00 87.50 90 THR A CA 1
ATOM 729 C C . THR A 1 90 ? -8.056 -0.957 6.514 1.00 87.50 90 THR A C 1
ATOM 731 O O . THR A 1 90 ? -8.309 -0.009 5.772 1.00 87.50 90 THR A O 1
ATOM 734 N N . PRO A 1 91 ? -6.911 -1.655 6.423 1.00 83.19 91 PRO A N 1
ATOM 735 C CA . PRO A 1 91 ? -5.958 -1.407 5.351 1.00 83.19 91 PRO A CA 1
ATOM 736 C C . PRO A 1 91 ? -6.563 -1.901 4.033 1.00 83.19 91 PRO A C 1
ATOM 738 O O . PRO A 1 91 ? -6.785 -3.100 3.853 1.00 83.19 91 PRO A O 1
ATOM 741 N N . VAL A 1 92 ? -6.874 -0.976 3.124 1.00 90.44 92 VAL A N 1
ATOM 742 C CA . VAL A 1 92 ? -7.397 -1.310 1.796 1.00 90.44 92 VAL A CA 1
ATOM 743 C C . VAL A 1 92 ? -6.217 -1.479 0.851 1.00 90.44 92 VAL A C 1
ATOM 745 O O . VAL A 1 92 ? -5.563 -0.505 0.478 1.00 90.44 92 VAL A O 1
ATOM 748 N N . ALA A 1 93 ? -5.942 -2.732 0.496 1.00 92.81 93 ALA A N 1
ATOM 749 C CA . ALA A 1 93 ? -4.862 -3.089 -0.408 1.00 92.81 93 ALA A CA 1
ATOM 750 C C . ALA A 1 93 ? -5.357 -3.339 -1.834 1.00 92.81 93 ALA A C 1
ATOM 752 O O . ALA A 1 93 ? -6.488 -3.781 -2.054 1.00 92.81 93 ALA A O 1
ATOM 753 N N . ILE A 1 94 ? -4.478 -3.093 -2.802 1.00 94.31 94 ILE A N 1
ATOM 754 C CA . ILE A 1 94 ? -4.697 -3.495 -4.190 1.00 94.31 94 ILE A CA 1
ATOM 755 C C . ILE A 1 94 ? -4.671 -5.023 -4.316 1.00 94.31 94 ILE A C 1
ATOM 757 O O . ILE A 1 94 ? -4.085 -5.719 -3.493 1.00 94.31 94 ILE A O 1
ATOM 761 N N . VAL A 1 95 ? -5.265 -5.561 -5.383 1.00 95.50 95 VAL A N 1
ATOM 762 C CA . VAL A 1 95 ? -5.311 -7.019 -5.616 1.00 95.50 95 VAL A CA 1
ATOM 763 C C . VAL A 1 95 ? -4.170 -7.537 -6.497 1.00 95.50 95 VAL A C 1
ATOM 765 O O . VAL A 1 95 ? -3.840 -8.723 -6.444 1.00 95.50 95 VAL A O 1
ATOM 768 N N . ALA A 1 96 ? -3.556 -6.671 -7.304 1.00 96.00 96 ALA A N 1
ATOM 769 C CA . ALA A 1 96 ? -2.545 -7.056 -8.281 1.00 96.00 96 ALA A CA 1
ATOM 770 C C . ALA A 1 96 ? -1.609 -5.896 -8.634 1.00 96.00 96 ALA A C 1
ATOM 772 O O . ALA A 1 96 ? -2.034 -4.744 -8.640 1.00 96.00 96 ALA A O 1
ATOM 773 N N . ASN A 1 97 ? -0.368 -6.228 -8.991 1.00 95.94 97 ASN A N 1
ATOM 774 C CA . ASN A 1 97 ? 0.623 -5.306 -9.550 1.00 95.94 97 ASN A CA 1
ATOM 775 C C . ASN A 1 97 ? 1.009 -5.727 -10.978 1.00 95.94 97 ASN A C 1
ATOM 777 O O . ASN A 1 97 ? 0.817 -6.891 -11.343 1.00 95.94 97 ASN A O 1
ATOM 781 N N . PRO A 1 98 ? 1.587 -4.822 -11.791 1.00 96.00 98 PRO A N 1
ATOM 782 C CA . PRO A 1 98 ? 2.177 -5.196 -13.072 1.00 96.00 98 PRO A CA 1
ATOM 783 C C . PRO A 1 98 ? 3.294 -6.235 -12.902 1.00 96.00 98 PRO A C 1
ATOM 785 O O . PRO A 1 98 ? 4.203 -6.063 -12.089 1.00 96.00 98 PRO A O 1
ATOM 788 N N . ASP A 1 99 ? 3.280 -7.284 -13.724 1.00 96.12 99 ASP A N 1
ATOM 789 C CA . ASP A 1 99 ? 4.412 -8.208 -13.839 1.00 96.12 99 ASP A CA 1
ATOM 790 C C . ASP A 1 99 ? 5.438 -7.594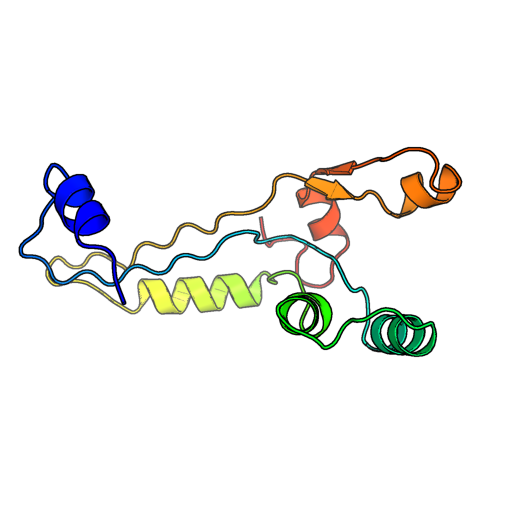 -14.801 1.00 96.12 99 ASP A C 1
ATOM 792 O O . ASP A 1 99 ? 5.464 -7.873 -16.003 1.00 96.12 99 ASP A O 1
ATOM 796 N N . PHE A 1 100 ? 6.275 -6.699 -14.267 1.00 94.00 100 PHE A N 1
ATOM 797 C CA . PHE A 1 100 ? 7.263 -5.948 -15.050 1.00 94.00 100 PHE A CA 1
ATOM 798 C C . PHE A 1 100 ? 8.217 -6.846 -15.841 1.00 94.00 100 PHE A C 1
ATOM 800 O O . PHE A 1 100 ? 8.700 -6.446 -16.902 1.00 94.00 100 PHE A O 1
ATOM 807 N N . LYS A 1 101 ? 8.493 -8.059 -15.344 1.00 95.31 101 LYS A N 1
ATOM 808 C CA . LYS A 1 101 ? 9.361 -9.015 -16.028 1.00 95.31 101 LYS A CA 1
ATOM 809 C C . LYS A 1 101 ? 8.684 -9.525 -17.296 1.00 95.31 101 LYS A C 1
ATOM 811 O O . LYS A 1 101 ? 9.269 -9.390 -18.366 1.00 95.31 101 LYS A O 1
ATOM 816 N N . LYS A 1 102 ? 7.453 -10.032 -17.198 1.00 97.88 102 LYS A N 1
ATOM 817 C CA . LYS A 1 102 ? 6.717 -10.526 -18.373 1.00 97.88 102 LYS A CA 1
ATOM 818 C C . LYS A 1 102 ? 6.396 -9.423 -19.371 1.00 97.88 102 LYS A C 1
ATOM 820 O O . LYS A 1 102 ? 6.530 -9.635 -20.570 1.00 97.88 102 LYS A O 1
ATOM 825 N N . ILE A 1 103 ? 6.038 -8.232 -18.887 1.00 98.00 103 ILE A N 1
ATOM 826 C CA . ILE A 1 103 ? 5.807 -7.063 -19.750 1.00 98.00 103 ILE A CA 1
ATOM 827 C C . ILE A 1 103 ? 7.062 -6.757 -20.578 1.00 98.00 103 ILE A C 1
ATOM 829 O O . ILE A 1 103 ? 6.972 -6.524 -21.783 1.00 98.00 103 ILE A O 1
ATOM 833 N N . LYS A 1 104 ? 8.242 -6.793 -19.948 1.00 97.38 104 LYS A N 1
ATOM 834 C CA . LYS A 1 104 ? 9.517 -6.587 -20.638 1.00 97.38 104 LYS A CA 1
ATOM 835 C C . LYS A 1 104 ? 9.850 -7.729 -21.604 1.00 97.38 104 LYS A C 1
ATOM 837 O O . LYS A 1 104 ? 10.330 -7.457 -22.697 1.00 97.38 104 LYS A O 1
ATOM 842 N N . GLU A 1 105 ? 9.608 -8.982 -21.217 1.00 98.38 105 GLU A N 1
ATOM 843 C CA . GLU A 1 105 ? 9.812 -10.168 -22.072 1.00 98.38 105 GLU A CA 1
ATOM 844 C C . GLU A 1 105 ? 8.902 -10.167 -23.311 1.00 98.38 105 GLU A C 1
ATOM 846 O O . GLU A 1 105 ? 9.272 -10.728 -24.338 1.00 98.38 105 GLU A O 1
ATOM 851 N N . ALA A 1 106 ? 7.750 -9.496 -23.240 1.00 98.38 106 ALA A N 1
ATOM 852 C CA . ALA A 1 106 ? 6.819 -9.304 -24.350 1.00 98.38 106 ALA A CA 1
ATOM 853 C C . ALA A 1 106 ? 7.064 -8.012 -25.158 1.00 98.38 106 ALA A C 1
ATOM 855 O O . ALA A 1 106 ? 6.149 -7.512 -25.817 1.00 98.38 106 ALA A O 1
ATOM 856 N N . ASP A 1 107 ? 8.266 -7.431 -25.089 1.00 98.12 107 ASP A N 1
ATOM 857 C CA . ASP A 1 107 ? 8.635 -6.176 -25.764 1.00 98.12 107 ASP A CA 1
ATOM 858 C C . ASP A 1 107 ? 7.658 -5.015 -25.492 1.00 98.12 107 ASP A C 1
ATOM 860 O O . ASP A 1 107 ? 7.427 -4.168 -26.359 1.00 98.12 107 ASP A O 1
ATOM 864 N N . PHE A 1 108 ? 7.055 -4.973 -24.298 1.00 97.44 108 PHE A N 1
ATOM 865 C CA . PHE A 1 108 ? 6.056 -3.972 -23.900 1.00 97.44 108 PHE A CA 1
ATOM 866 C C . PHE A 1 108 ? 4.789 -3.941 -24.783 1.00 97.44 108 PHE A C 1
ATOM 868 O O . PHE A 1 108 ? 4.076 -2.938 -24.799 1.00 97.44 108 PHE A O 1
ATOM 875 N N . LYS A 1 109 ? 4.490 -5.023 -25.517 1.00 98.25 109 LYS A N 1
ATOM 876 C CA . LYS A 1 109 ? 3.310 -5.126 -26.403 1.00 98.25 109 LYS A CA 1
ATOM 877 C C . LYS A 1 109 ? 2.076 -5.702 -25.716 1.00 98.25 109 LYS A C 1
ATOM 879 O O . LYS A 1 109 ? 0.964 -5.513 -26.199 1.00 98.25 109 LYS A O 1
ATOM 884 N N . GLU A 1 110 ? 2.273 -6.393 -24.600 1.00 98.38 110 GLU A N 1
ATOM 885 C CA . GLU A 1 110 ? 1.219 -7.050 -23.836 1.00 98.38 110 GLU A CA 1
ATOM 886 C C . GLU A 1 110 ? 1.353 -6.712 -22.350 1.00 98.38 110 GLU A C 1
ATOM 888 O O . GLU A 1 110 ? 2.458 -6.594 -21.813 1.00 98.38 110 GLU A O 1
ATOM 893 N N . TYR A 1 111 ? 0.211 -6.538 -21.683 1.00 97.69 111 TYR A N 1
ATOM 894 C CA . TYR A 1 111 ? 0.159 -6.268 -20.253 1.00 97.69 111 TYR A CA 1
ATOM 895 C C . TYR A 1 111 ? -0.037 -7.566 -19.474 1.00 97.69 111 TYR A C 1
ATOM 897 O O . TYR A 1 111 ? -0.983 -8.315 -19.716 1.00 97.69 111 TYR A O 1
ATOM 905 N N . PHE A 1 112 ? 0.827 -7.784 -18.488 1.00 98.31 112 PHE A N 1
ATOM 906 C CA . PHE A 1 112 ? 0.736 -8.891 -17.547 1.00 98.31 112 PHE A CA 1
ATOM 907 C C . PHE A 1 112 ? 0.659 -8.343 -16.130 1.00 98.31 112 PHE A C 1
ATOM 909 O O . PHE A 1 112 ? 1.253 -7.312 -15.814 1.00 98.31 112 PHE A O 1
ATOM 916 N N . TYR A 1 113 ? -0.037 -9.065 -15.262 1.00 97.62 113 TYR A N 1
ATOM 91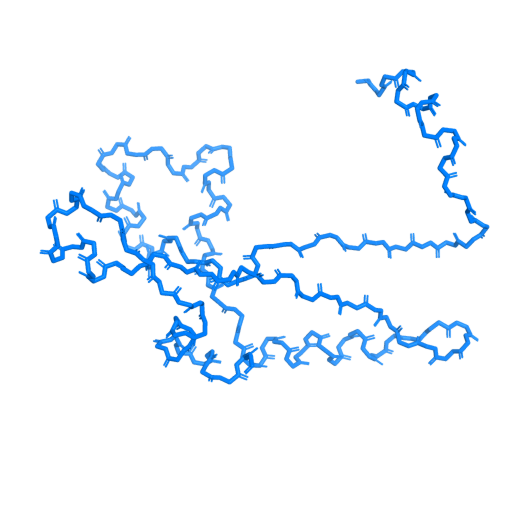7 C CA . TYR A 1 113 ? -0.127 -8.746 -13.846 1.00 97.62 113 TYR A CA 1
ATOM 918 C C . TYR A 1 113 ? 0.170 -9.978 -12.999 1.00 97.62 113 TYR A C 1
ATOM 920 O O . TYR A 1 113 ? 0.070 -11.121 -13.453 1.00 97.62 113 TYR A O 1
ATOM 928 N N . GLU A 1 114 ? 0.507 -9.725 -11.746 1.00 96.75 114 GLU A N 1
ATOM 929 C CA . GLU A 1 114 ? 0.638 -10.730 -10.705 1.00 96.75 114 GLU A CA 1
ATOM 930 C C . GLU A 1 114 ? -0.237 -10.363 -9.502 1.00 96.75 114 GLU A C 1
ATOM 932 O O . GLU A 1 114 ? -0.481 -9.175 -9.266 1.00 96.75 114 GLU A O 1
ATOM 937 N N . PRO A 1 115 ? -0.701 -11.344 -8.707 1.00 96.25 115 PRO A N 1
ATOM 938 C CA . PRO A 1 115 ? -1.293 -11.055 -7.407 1.00 96.25 115 PRO A CA 1
ATOM 939 C C . PRO A 1 115 ? -0.321 -10.233 -6.555 1.00 96.25 115 PRO A C 1
ATOM 941 O O . PRO A 1 115 ? 0.865 -10.560 -6.495 1.00 96.25 115 PRO A O 1
ATOM 944 N N . PHE A 1 116 ? -0.801 -9.205 -5.851 1.00 94.25 116 PHE A N 1
ATOM 945 C CA . PHE A 1 116 ? 0.088 -8.332 -5.066 1.00 94.25 116 PHE A CA 1
ATOM 946 C C . PHE A 1 116 ? 0.864 -9.107 -3.978 1.00 94.25 116 PHE A C 1
ATOM 948 O O . PHE A 1 116 ? 1.962 -8.717 -3.584 1.00 94.25 116 PHE A O 1
ATOM 955 N N . THR A 1 117 ? 0.331 -10.248 -3.522 1.00 94.94 117 THR A N 1
ATOM 956 C CA . THR A 1 117 ? 1.010 -11.157 -2.588 1.00 94.94 117 THR A CA 1
ATOM 957 C C . THR A 1 117 ? 2.301 -11.741 -3.162 1.00 94.94 117 THR A C 1
ATOM 959 O O . THR A 1 117 ? 3.219 -12.042 -2.404 1.00 94.94 117 THR A O 1
ATOM 962 N N . GLU A 1 118 ? 2.411 -11.891 -4.485 1.00 95.94 118 GLU A N 1
ATOM 963 C CA . GLU A 1 118 ? 3.663 -12.293 -5.136 1.00 95.94 118 GLU A CA 1
ATOM 964 C C . GLU A 1 118 ? 4.685 -11.155 -5.157 1.00 95.94 118 GLU A C 1
ATOM 966 O O . GLU A 1 118 ? 5.880 -11.406 -4.984 1.00 95.94 118 GLU A O 1
ATOM 971 N N . THR A 1 119 ? 4.228 -9.904 -5.274 1.00 94.50 119 THR A N 1
ATOM 972 C CA . THR A 1 119 ? 5.085 -8.725 -5.116 1.00 94.50 119 THR A CA 1
ATOM 973 C C . THR A 1 119 ? 5.679 -8.673 -3.704 1.00 94.50 119 THR A C 1
ATOM 975 O O . THR A 1 119 ? 6.890 -8.524 -3.555 1.00 94.50 119 THR A O 1
ATOM 978 N N . LEU A 1 120 ? 4.860 -8.888 -2.664 1.00 95.00 120 LEU A N 1
ATOM 979 C CA . LEU A 1 120 ? 5.306 -8.870 -1.263 1.00 95.00 120 LEU A CA 1
ATOM 980 C C . LEU A 1 120 ? 6.435 -9.864 -0.973 1.00 95.00 120 LEU A C 1
ATOM 982 O O . LEU A 1 120 ? 7.381 -9.523 -0.270 1.00 95.00 120 LEU A O 1
ATOM 986 N N . LYS A 1 121 ? 6.382 -11.070 -1.550 1.00 94.88 121 LYS A N 1
ATOM 987 C CA . LYS A 1 121 ? 7.421 -12.103 -1.373 1.00 94.88 121 LYS A CA 1
ATOM 988 C C . LYS A 1 121 ? 8.799 -11.683 -1.886 1.00 94.88 121 LYS A C 1
ATOM 990 O O . LYS A 1 121 ? 9.795 -12.278 -1.484 1.00 94.88 121 LYS A O 1
ATOM 995 N N . ARG A 1 122 ? 8.860 -10.721 -2.811 1.00 91.31 122 ARG A N 1
ATOM 996 C CA . ARG A 1 122 ? 10.105 -10.251 -3.441 1.00 91.31 122 ARG A CA 1
ATOM 997 C C . ARG A 1 122 ? 10.565 -8.893 -2.914 1.00 91.31 122 ARG A C 1
ATOM 999 O O . ARG A 1 122 ? 11.670 -8.469 -3.246 1.00 91.31 122 ARG A O 1
ATOM 1006 N N . SER A 1 123 ? 9.748 -8.234 -2.097 1.00 90.88 123 SER A N 1
ATOM 1007 C CA . SER A 1 123 ? 10.067 -6.946 -1.489 1.00 90.88 123 SER A CA 1
ATOM 1008 C C . SER A 1 123 ? 10.628 -7.143 -0.087 1.00 90.88 123 SER A C 1
ATOM 1010 O O . SER A 1 123 ? 9.975 -7.717 0.784 1.00 90.88 123 SER A O 1
ATOM 1012 N N . HIS A 1 124 ? 11.840 -6.635 0.133 1.00 91.62 124 HIS A N 1
ATOM 1013 C CA . HIS A 1 124 ? 12.567 -6.811 1.386 1.00 91.62 124 HIS A CA 1
ATOM 1014 C C . HIS A 1 124 ? 11.756 -6.329 2.599 1.00 91.62 124 HIS A C 1
ATOM 1016 O O . HIS A 1 124 ? 11.297 -5.188 2.638 1.00 91.62 124 HIS A O 1
ATOM 1022 N N . GLY A 1 125 ? 11.580 -7.202 3.593 1.00 93.69 125 GLY A N 1
ATOM 1023 C CA . GLY A 1 125 ? 10.849 -6.899 4.829 1.00 93.69 125 GLY A CA 1
ATOM 1024 C C . GLY A 1 125 ? 9.321 -6.952 4.700 1.00 93.69 125 GLY A C 1
ATOM 1025 O O . GLY A 1 125 ? 8.616 -6.767 5.698 1.00 93.69 125 GLY A O 1
ATOM 1026 N N . CYS A 1 126 ? 8.802 -7.218 3.500 1.00 95.00 126 CYS A N 1
ATOM 1027 C CA . CYS A 1 126 ? 7.371 -7.266 3.198 1.00 95.00 126 CYS A CA 1
ATOM 1028 C C . CYS A 1 126 ? 6.833 -8.696 3.050 1.00 95.00 126 CYS A C 1
ATOM 1030 O O . CYS A 1 126 ? 5.630 -8.899 2.904 1.00 95.00 126 CYS A O 1
ATOM 1032 N N . GLU A 1 127 ? 7.697 -9.708 3.136 1.00 94.31 127 GLU A N 1
ATOM 1033 C CA . GLU A 1 127 ? 7.386 -11.103 2.807 1.00 94.31 127 GLU A CA 1
ATOM 1034 C C . GLU A 1 127 ? 6.321 -11.717 3.733 1.00 94.31 127 GLU A C 1
ATOM 1036 O O . GLU A 1 127 ? 5.766 -12.774 3.439 1.00 94.31 127 GLU A O 1
ATOM 1041 N N . LYS A 1 128 ? 6.055 -11.064 4.872 1.00 91.06 128 LYS A N 1
ATOM 1042 C CA . LYS A 1 128 ? 5.071 -11.452 5.895 1.00 91.06 128 LYS A CA 1
ATOM 1043 C C . LYS A 1 128 ? 4.110 -10.307 6.247 1.00 91.06 128 LYS A C 1
ATOM 1045 O O . LYS A 1 128 ? 3.646 -10.240 7.384 1.00 91.06 128 LYS A O 1
ATOM 1050 N N . SER A 1 129 ? 3.886 -9.379 5.316 1.00 88.44 129 SER A N 1
ATOM 1051 C CA . SER A 1 129 ? 2.980 -8.234 5.498 1.00 88.44 129 SER A CA 1
ATOM 1052 C C . SER A 1 129 ? 1.505 -8.551 5.213 1.00 88.44 129 SER A C 1
ATOM 1054 O O . SER A 1 129 ? 0.660 -7.695 5.464 1.00 88.44 129 SER A O 1
ATOM 1056 N N . PHE A 1 130 ? 1.186 -9.740 4.693 1.00 81.94 130 PHE A N 1
ATOM 1057 C CA . PHE A 1 130 ? -0.176 -10.157 4.348 1.00 81.94 130 PHE A CA 1
ATOM 1058 C C . PHE A 1 130 ? -0.472 -11.576 4.831 1.00 81.94 130 PHE A C 1
ATOM 1060 O O . PHE A 1 130 ? 0.471 -12.403 4.814 1.00 81.94 130 PHE A O 1
#

Foldseek 3Di:
DDDPVVVVVCVVPDDDPDDDDDDDDAAQLEADAPDPVSVVVVVVVVDDQPDDCSVVDHVDGDHQAPVNVVVVVVVQQVDADPVRDGHDDDYHHDQWYWPVVVCVVVVVPDTDIDGSLVVQCVGPRSVPVD